Protein AF-M8CK13-F1 (afdb_monomer_lite)

Radius of gyration: 17.67 Å; chains: 1; bounding box: 38×26×51 Å

Sequence (59 aa):
MAVLCNVVRSAVGFTIFAAVLLTWATTFIVGGERLFGPVWKDLVMYNVADKLGLTGFMG

pLDDT: mean 77.72, std 12.6, range [49.47, 96.5]

InterPro domains:
  IPR019379 Gamma-secretase aspartyl protease complex, presenilin enhancer-2 subunit [PF10251] (6-48)
  IPR019379 Gamma-secretase aspartyl protease complex, presenilin enhancer-2 subunit [PTHR16318] (7-58)

Secondary structure (DSSP, 8-state):
-HHHHHHHHHHHHHHHHHHHHHHHHHHHHHTTHHHHTTHHHHHSHHHHHHHTTTTTT--

Foldseek 3Di:
DVVVVVVVVVVVVVVVVVVVVVVVVVCVVVPVCVVVNPVVVCVPPVNVCVVVCVVVPVD

Organism: Aegilops tauschii (NCBI:txid37682)

Structure (mmCIF, N/CA/C/O backbone):
data_AF-M8CK13-F1
#
_entry.id   AF-M8CK13-F1
#
loop_
_atom_site.group_PDB
_atom_site.id
_atom_site.type_symbol
_atom_site.label_atom_id
_atom_site.label_alt_id
_atom_site.label_comp_id
_atom_site.label_asym_id
_atom_site.label_entity_id
_atom_site.label_seq_id
_atom_site.pdbx_PDB_ins_code
_atom_site.Cartn_x
_atom_site.Cartn_y
_atom_site.Cartn_z
_atom_site.occupancy
_atom_site.B_iso_or_equiv
_atom_site.auth_seq_id
_atom_site.auth_comp_id
_atom_site.auth_asym_id
_atom_site.auth_atom_id
_atom_site.pdbx_PDB_model_num
ATOM 1 N N . MET A 1 1 ? 22.064 -4.597 -23.786 1.00 63.22 1 MET 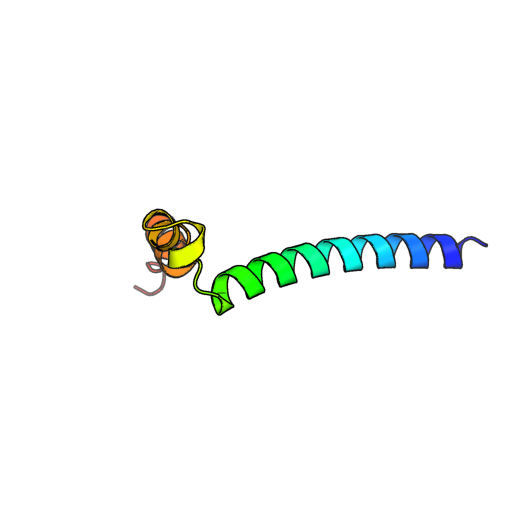A N 1
ATOM 2 C CA . MET A 1 1 ? 20.607 -4.726 -24.026 1.00 63.22 1 MET A CA 1
ATOM 3 C C . MET A 1 1 ? 19.879 -5.467 -22.894 1.00 63.22 1 MET A C 1
ATOM 5 O O . MET A 1 1 ? 18.962 -4.895 -22.326 1.00 63.22 1 MET A O 1
ATOM 9 N N . ALA A 1 2 ? 20.298 -6.679 -22.497 1.00 70.25 2 ALA A N 1
ATOM 10 C CA . ALA A 1 2 ? 19.592 -7.495 -21.488 1.00 70.25 2 ALA A CA 1
ATOM 11 C C . ALA A 1 2 ? 19.518 -6.887 -20.066 1.00 70.25 2 ALA A C 1
ATOM 13 O O . ALA A 1 2 ? 18.492 -6.995 -19.401 1.00 70.25 2 ALA A O 1
ATOM 14 N N . VAL A 1 3 ? 20.570 -6.194 -19.614 1.00 77.00 3 VAL A N 1
ATOM 15 C CA . VAL A 1 3 ? 20.617 -5.574 -18.272 1.00 77.00 3 VAL A CA 1
ATOM 16 C C . VAL A 1 3 ? 19.549 -4.489 -18.106 1.00 77.00 3 VAL A C 1
ATOM 18 O O . VAL A 1 3 ? 18.872 -4.449 -17.084 1.00 77.00 3 VAL A O 1
ATOM 21 N N . LEU A 1 4 ? 19.337 -3.655 -19.130 1.00 78.94 4 LEU A N 1
ATOM 22 C CA . LEU A 1 4 ? 18.332 -2.590 -19.088 1.00 78.94 4 LEU A CA 1
ATOM 23 C C . LEU A 1 4 ? 16.912 -3.168 -18.956 1.00 78.94 4 LEU A C 1
ATOM 25 O O . LEU A 1 4 ? 16.102 -2.648 -18.198 1.00 78.94 4 LEU A O 1
ATOM 29 N N . CYS A 1 5 ? 16.632 -4.288 -19.631 1.00 80.25 5 CYS A N 1
ATOM 30 C CA . CYS A 1 5 ? 15.340 -4.973 -19.553 1.00 80.25 5 CYS A CA 1
ATOM 31 C C . CYS A 1 5 ? 15.053 -5.517 -18.141 1.00 80.25 5 CYS A C 1
ATOM 33 O O . CYS A 1 5 ? 13.920 -5.430 -17.665 1.00 80.25 5 CYS A O 1
ATOM 35 N N . ASN A 1 6 ? 16.080 -6.022 -17.447 1.00 83.00 6 ASN A N 1
ATOM 36 C CA . ASN A 1 6 ? 15.959 -6.463 -16.054 1.00 83.00 6 ASN A CA 1
ATOM 37 C C . ASN A 1 6 ? 15.706 -5.284 -15.105 1.00 83.00 6 ASN A C 1
ATOM 39 O O . ASN A 1 6 ? 14.843 -5.373 -14.236 1.00 83.00 6 ASN A O 1
ATOM 43 N N . VAL A 1 7 ? 16.409 -4.164 -15.302 1.00 86.44 7 VAL A N 1
ATOM 44 C CA . VAL A 1 7 ? 16.230 -2.947 -14.491 1.00 86.44 7 VAL A CA 1
ATOM 45 C C . VAL A 1 7 ? 14.822 -2.377 -14.655 1.00 86.44 7 VAL A C 1
ATOM 47 O O . VAL A 1 7 ? 14.164 -2.087 -13.660 1.00 86.44 7 VAL A O 1
ATOM 50 N N . VAL A 1 8 ? 14.327 -2.275 -15.892 1.00 91.69 8 VAL A N 1
ATOM 51 C CA . VAL A 1 8 ? 12.979 -1.757 -16.176 1.00 91.69 8 VAL A CA 1
ATOM 52 C C . VAL A 1 8 ? 11.910 -2.646 -15.541 1.00 91.69 8 VAL A C 1
ATOM 54 O O . VAL A 1 8 ? 10.993 -2.138 -14.900 1.00 91.69 8 VAL A O 1
ATOM 57 N N . ARG A 1 9 ? 12.046 -3.974 -15.639 1.00 87.94 9 ARG A N 1
ATOM 58 C CA . ARG A 1 9 ? 11.104 -4.914 -15.014 1.00 87.94 9 ARG A CA 1
ATOM 59 C C . ARG A 1 9 ? 11.068 -4.773 -13.488 1.00 87.94 9 ARG A C 1
ATOM 61 O O . ARG A 1 9 ? 9.982 -4.758 -12.909 1.00 87.94 9 ARG A O 1
ATOM 68 N N . SER A 1 10 ? 12.227 -4.644 -12.845 1.00 90.06 10 SER A N 1
ATOM 69 C CA . SER A 1 10 ? 12.308 -4.433 -11.395 1.00 90.06 10 SER A CA 1
ATOM 70 C C . SER A 1 10 ? 11.752 -3.072 -10.977 1.00 90.06 10 SER A C 1
ATOM 72 O O . SER A 1 10 ? 11.048 -2.991 -9.973 1.00 90.06 10 SER A O 1
ATOM 74 N N . ALA A 1 11 ? 12.004 -2.019 -11.760 1.00 93.94 11 ALA A N 1
ATOM 75 C CA . ALA A 1 11 ? 11.464 -0.686 -11.504 1.00 93.94 11 ALA A CA 1
ATOM 76 C C . ALA A 1 11 ? 9.931 -0.685 -11.546 1.00 93.94 11 ALA A C 1
ATOM 78 O O . ALA A 1 11 ? 9.304 -0.162 -10.633 1.00 93.94 11 ALA A O 1
ATOM 79 N N . VAL A 1 12 ? 9.326 -1.350 -12.536 1.00 95.25 12 VAL A N 1
ATOM 80 C CA . VAL A 1 12 ? 7.863 -1.489 -12.624 1.00 95.25 12 VAL A CA 1
ATOM 81 C C . VAL A 1 12 ? 7.300 -2.193 -11.388 1.00 95.25 12 VAL A C 1
ATOM 83 O O . VAL A 1 12 ? 6.347 -1.701 -10.786 1.00 95.25 12 VAL A O 1
ATOM 86 N N . GLY A 1 13 ? 7.909 -3.306 -10.968 1.00 92.12 13 GLY A N 1
ATOM 87 C CA . GLY A 1 13 ? 7.492 -4.011 -9.752 1.00 92.12 13 GLY A CA 1
ATOM 88 C C . GLY A 1 13 ? 7.590 -3.131 -8.503 1.00 92.12 13 GLY A C 1
ATOM 89 O O . GLY A 1 13 ? 6.651 -3.077 -7.708 1.00 92.12 13 GLY A O 1
ATOM 90 N N . PHE A 1 14 ? 8.688 -2.386 -8.369 1.00 95.19 14 PHE A N 1
ATOM 91 C CA . PHE A 1 14 ? 8.891 -1.454 -7.264 1.00 95.19 14 PHE A CA 1
ATOM 92 C C . PHE A 1 14 ? 7.865 -0.315 -7.267 1.00 95.19 14 PHE A C 1
ATOM 94 O O . PHE A 1 14 ? 7.315 0.005 -6.218 1.00 95.19 14 PHE A O 1
ATOM 101 N N . THR A 1 15 ? 7.554 0.269 -8.426 1.00 96.38 15 THR A N 1
ATOM 102 C CA . THR A 1 15 ? 6.565 1.350 -8.533 1.00 96.38 15 THR A CA 1
ATOM 103 C C . THR A 1 15 ? 5.161 0.871 -8.179 1.00 96.38 15 THR A C 1
ATOM 105 O O . THR A 1 15 ? 4.458 1.566 -7.450 1.00 96.38 15 THR A O 1
ATOM 108 N N . ILE A 1 16 ? 4.760 -0.319 -8.639 1.00 96.50 16 ILE A N 1
ATOM 109 C CA . ILE A 1 16 ? 3.462 -0.910 -8.277 1.00 96.50 16 ILE A CA 1
ATOM 110 C C . ILE A 1 16 ? 3.397 -1.129 -6.763 1.00 96.50 16 ILE A C 1
ATOM 112 O O . ILE A 1 16 ? 2.432 -0.722 -6.118 1.00 96.50 16 ILE A O 1
ATOM 116 N N . PHE A 1 17 ? 4.444 -1.717 -6.184 1.00 95.12 17 PHE A N 1
ATOM 117 C CA . PHE A 1 17 ? 4.522 -1.951 -4.745 1.00 95.12 17 PHE A CA 1
ATOM 118 C C . PHE A 1 17 ? 4.466 -0.644 -3.941 1.00 95.12 17 PHE A C 1
ATOM 120 O O . PHE A 1 17 ? 3.690 -0.528 -2.992 1.00 95.12 17 PHE A O 1
ATOM 127 N N . ALA A 1 18 ? 5.227 0.368 -4.360 1.00 96.25 18 ALA A N 1
ATOM 128 C CA . ALA A 1 18 ? 5.228 1.686 -3.741 1.00 96.25 18 ALA A CA 1
ATOM 129 C C . ALA A 1 18 ? 3.852 2.363 -3.836 1.00 96.25 18 ALA A C 1
ATOM 131 O O . ALA A 1 18 ? 3.384 2.918 -2.847 1.00 96.25 18 ALA A O 1
ATOM 132 N N . ALA A 1 19 ? 3.172 2.280 -4.983 1.00 96.44 19 ALA A N 1
ATOM 133 C CA . ALA A 1 19 ? 1.836 2.845 -5.161 1.00 96.44 19 ALA A CA 1
ATOM 134 C C . ALA A 1 19 ? 0.806 2.194 -4.226 1.00 96.44 19 ALA A C 1
ATOM 136 O O . ALA A 1 19 ? -0.006 2.896 -3.619 1.00 96.44 19 ALA A O 1
ATOM 137 N N . VAL A 1 20 ? 0.865 0.868 -4.063 1.00 94.94 20 VAL A N 1
ATOM 138 C CA . VAL A 1 20 ? 0.007 0.137 -3.119 1.00 94.94 20 VAL A CA 1
ATOM 139 C C . VAL A 1 20 ? 0.293 0.576 -1.684 1.00 94.94 20 VAL A C 1
ATOM 141 O O . VAL A 1 20 ? -0.643 0.946 -0.976 1.00 94.94 20 VAL A O 1
ATOM 144 N N . LEU A 1 21 ? 1.565 0.610 -1.268 1.00 92.88 21 LEU A N 1
ATOM 145 C CA . LEU A 1 21 ? 1.951 1.040 0.081 1.00 92.88 21 LEU A CA 1
ATOM 146 C C . LEU A 1 21 ? 1.544 2.482 0.377 1.00 92.88 21 LEU A C 1
ATOM 148 O O . LEU A 1 21 ? 1.035 2.756 1.460 1.00 92.88 21 LEU 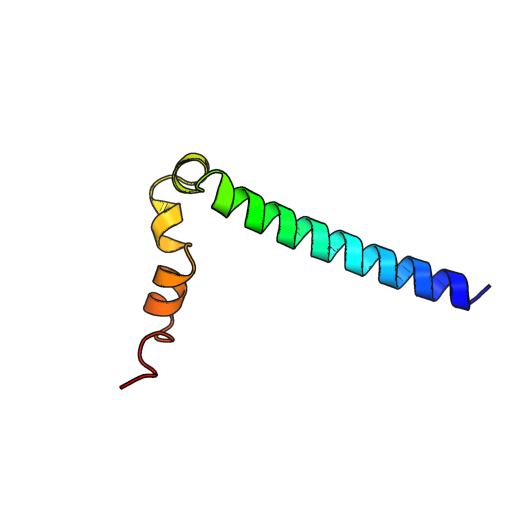A O 1
ATOM 152 N N . LEU A 1 22 ? 1.747 3.395 -0.572 1.00 93.44 22 LEU A N 1
ATOM 153 C CA . LEU A 1 22 ? 1.378 4.799 -0.417 1.00 93.44 22 LEU A CA 1
ATOM 154 C C . LEU A 1 22 ? -0.131 4.957 -0.308 1.00 93.44 22 LEU A C 1
ATOM 156 O O . LEU A 1 22 ? -0.598 5.642 0.592 1.00 93.44 22 LEU A O 1
ATOM 160 N N . THR A 1 23 ? -0.892 4.272 -1.161 1.00 89.38 23 THR A N 1
ATOM 161 C CA . THR A 1 23 ? -2.359 4.282 -1.090 1.00 89.38 23 THR A CA 1
ATOM 162 C C . THR A 1 23 ? -2.830 3.791 0.279 1.00 89.38 23 THR A C 1
ATOM 164 O O . THR A 1 23 ? -3.679 4.420 0.916 1.00 89.38 23 THR A O 1
ATOM 167 N N . TRP A 1 24 ? -2.227 2.712 0.780 1.00 85.56 24 TRP A N 1
ATOM 168 C CA . TRP A 1 24 ? -2.515 2.183 2.109 1.00 85.56 24 TRP A CA 1
ATOM 169 C C . TRP A 1 24 ? -2.155 3.194 3.210 1.00 85.56 24 TRP A C 1
ATOM 171 O O . TRP A 1 24 ? -3.011 3.555 4.014 1.00 85.56 24 TRP A O 1
ATOM 181 N N . ALA A 1 25 ? -0.938 3.744 3.200 1.00 88.44 25 ALA A N 1
ATOM 182 C CA . ALA A 1 25 ? -0.468 4.726 4.178 1.00 88.44 25 ALA A CA 1
ATOM 183 C C . ALA A 1 25 ? -1.318 6.008 4.190 1.00 88.44 25 ALA A C 1
ATOM 185 O O . ALA A 1 25 ? -1.694 6.491 5.258 1.00 88.44 25 ALA A O 1
ATOM 186 N N . THR A 1 26 ? -1.683 6.538 3.020 1.00 87.19 26 THR A N 1
ATOM 187 C CA . THR A 1 26 ? -2.576 7.698 2.898 1.00 87.19 26 THR A CA 1
ATOM 188 C C . THR A 1 26 ? -3.938 7.414 3.520 1.00 87.19 26 THR A C 1
ATOM 190 O O . THR A 1 26 ? -4.485 8.278 4.203 1.00 87.19 26 THR A O 1
ATOM 193 N N . THR A 1 27 ? -4.459 6.197 3.360 1.00 84.31 27 THR A N 1
ATOM 194 C CA . THR A 1 27 ? -5.729 5.801 3.978 1.00 84.31 27 THR A CA 1
ATOM 195 C C . THR A 1 27 ? -5.649 5.825 5.513 1.00 84.31 27 THR A C 1
ATOM 197 O O . THR A 1 27 ? -6.595 6.255 6.173 1.00 84.31 27 THR A O 1
ATOM 200 N N . PHE A 1 28 ? -4.503 5.458 6.096 1.00 80.38 28 PHE A N 1
ATOM 201 C CA . PHE A 1 28 ? -4.264 5.590 7.539 1.00 80.38 28 PHE A CA 1
ATOM 202 C C . PHE A 1 28 ? -4.106 7.048 7.988 1.00 80.38 28 PHE A C 1
ATOM 204 O O . PHE A 1 28 ? -4.692 7.428 8.998 1.00 80.38 28 PHE A O 1
ATOM 211 N N . ILE A 1 29 ? -3.365 7.871 7.236 1.00 80.69 29 ILE A N 1
ATOM 212 C CA . ILE A 1 29 ? -3.091 9.278 7.586 1.00 80.69 29 ILE A CA 1
ATOM 213 C C . ILE A 1 29 ? -4.358 10.139 7.523 1.00 80.69 29 ILE A C 1
ATOM 215 O O . ILE A 1 29 ? -4.612 10.931 8.426 1.00 80.69 29 ILE A O 1
AT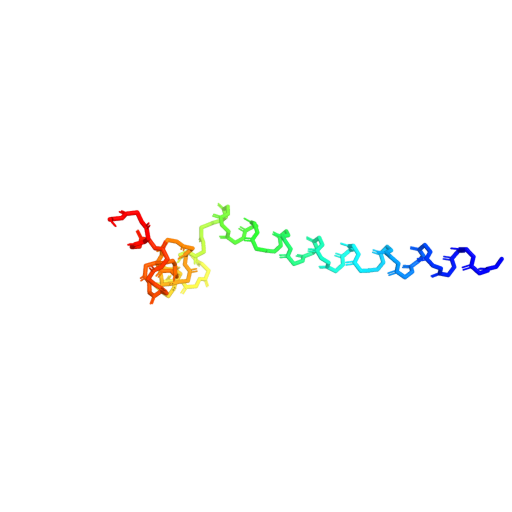OM 219 N N . VAL A 1 30 ? -5.167 9.991 6.470 1.00 82.38 30 VAL A N 1
ATOM 220 C CA . VAL A 1 30 ? -6.427 10.742 6.306 1.00 82.38 30 VAL A CA 1
ATOM 221 C C . VAL A 1 30 ? -7.491 10.277 7.313 1.00 82.38 30 VAL A C 1
ATOM 223 O O . VAL A 1 30 ? -8.457 10.994 7.578 1.00 82.38 30 VAL A O 1
ATOM 226 N N . GLY A 1 31 ? -7.296 9.100 7.912 1.00 75.00 31 GLY A N 1
ATOM 227 C CA . GLY A 1 31 ? -8.257 8.452 8.786 1.00 75.00 31 GLY A CA 1
ATOM 228 C C . GLY A 1 31 ? -9.337 7.793 7.946 1.00 75.00 31 GLY A C 1
ATOM 229 O O . GLY A 1 31 ? -10.350 8.411 7.620 1.00 75.00 31 GLY A O 1
ATOM 230 N N . GLY A 1 32 ? -9.135 6.523 7.597 1.00 71.69 32 GLY A N 1
ATOM 231 C CA . GLY A 1 32 ? -10.060 5.790 6.738 1.00 71.69 32 GLY A CA 1
ATOM 232 C C . GLY A 1 32 ? -11.480 5.663 7.302 1.00 71.69 32 GLY A C 1
ATOM 233 O O . GLY A 1 32 ? -12.380 5.340 6.546 1.00 71.69 32 GLY A O 1
ATOM 234 N N . GLU A 1 33 ? -11.738 6.036 8.559 1.00 71.50 33 GLU A N 1
ATOM 235 C CA . GLU A 1 33 ? -13.092 6.203 9.112 1.00 71.50 33 GLU A CA 1
ATOM 236 C C . GLU A 1 33 ? -13.876 7.303 8.365 1.00 71.50 33 GLU A C 1
ATOM 238 O O . GLU A 1 33 ? -15.095 7.228 8.248 1.00 71.50 33 GLU A O 1
ATOM 243 N N . ARG A 1 34 ? -13.189 8.279 7.749 1.00 72.88 34 ARG A N 1
ATOM 244 C CA . ARG A 1 34 ? -13.800 9.268 6.842 1.00 72.88 34 ARG A CA 1
ATOM 245 C C . ARG A 1 34 ? -14.020 8.758 5.415 1.00 72.88 34 ARG A C 1
ATOM 247 O O . ARG A 1 34 ? -14.843 9.330 4.709 1.00 72.88 34 ARG A O 1
ATOM 254 N N . LEU A 1 35 ? -13.278 7.734 4.984 1.00 77.75 35 LEU A N 1
ATOM 255 C CA . LEU A 1 35 ? -13.319 7.192 3.615 1.00 77.75 35 LEU A CA 1
ATOM 256 C C . LEU A 1 35 ? -14.211 5.946 3.499 1.00 77.75 35 LEU A C 1
ATOM 258 O O . LEU A 1 35 ? -14.934 5.788 2.524 1.00 77.75 35 LEU A O 1
ATOM 262 N N . PHE A 1 36 ? -14.171 5.083 4.509 1.00 77.50 36 PHE A N 1
ATOM 263 C CA . PHE A 1 36 ? -14.840 3.784 4.583 1.00 77.50 36 PHE A CA 1
ATOM 264 C C . PHE A 1 36 ? -15.869 3.714 5.723 1.00 77.50 36 PHE A C 1
ATOM 266 O O . PHE A 1 36 ? -16.543 2.696 5.884 1.00 77.50 36 PHE A O 1
ATOM 273 N N . GLY A 1 37 ? -16.023 4.784 6.513 1.00 75.56 37 GLY A N 1
ATOM 274 C CA . GLY A 1 37 ? -17.019 4.842 7.580 1.00 75.56 37 GLY A CA 1
ATOM 275 C C . GLY A 1 37 ? -16.756 3.808 8.686 1.00 75.56 37 GLY A C 1
ATOM 276 O O . GLY A 1 37 ? -15.598 3.485 8.962 1.00 75.56 37 GLY A O 1
ATOM 277 N N . PRO A 1 38 ? -17.805 3.251 9.318 1.00 75.75 38 PRO A N 1
ATOM 278 C CA . PRO A 1 38 ? -17.660 2.323 10.445 1.00 75.75 38 PRO A CA 1
ATOM 279 C C . PRO A 1 38 ? -16.921 1.024 10.081 1.00 75.75 38 PRO A C 1
ATOM 281 O O . PRO A 1 38 ? -16.265 0.442 10.939 1.00 75.75 38 PRO A O 1
ATOM 284 N N . VAL A 1 39 ? -16.941 0.618 8.805 1.00 77.00 39 VAL A N 1
ATOM 285 C CA . VAL A 1 39 ? -16.210 -0.557 8.290 1.00 77.00 39 VAL A CA 1
ATOM 286 C C . VAL A 1 39 ? -14.692 -0.384 8.418 1.00 77.00 39 VAL A C 1
ATOM 288 O O . VAL A 1 39 ? -13.963 -1.366 8.543 1.00 77.00 39 VAL A O 1
ATOM 291 N N . TRP A 1 40 ? -14.192 0.856 8.461 1.00 78.56 40 TRP A N 1
ATOM 292 C CA . TRP A 1 40 ? -12.771 1.119 8.687 1.00 78.56 40 TRP A CA 1
ATOM 293 C C . TRP A 1 40 ? -12.263 0.520 9.996 1.00 78.56 40 TRP A C 1
ATOM 295 O O . TRP A 1 40 ? -11.173 -0.045 10.021 1.00 78.56 40 TRP A O 1
ATOM 305 N N . LYS A 1 41 ? -13.055 0.600 11.074 1.00 70.06 41 LYS A N 1
ATOM 306 C CA . LYS A 1 41 ? -12.664 0.020 12.364 1.00 70.06 41 LYS A CA 1
ATOM 307 C C . LYS A 1 41 ? -12.475 -1.487 12.288 1.00 70.06 41 LYS A C 1
ATOM 309 O O . LYS A 1 41 ? -11.596 -2.002 12.970 1.00 70.06 41 LYS A O 1
ATOM 314 N N . ASP A 1 42 ? -13.233 -2.163 11.429 1.00 70.19 42 ASP A N 1
ATOM 315 C CA . ASP A 1 42 ? -13.077 -3.596 11.227 1.00 70.19 42 ASP A CA 1
ATOM 316 C C . ASP A 1 42 ? -11.850 -3.963 10.383 1.00 70.19 42 ASP A C 1
ATOM 318 O O . ASP A 1 42 ? -11.257 -5.020 10.600 1.00 70.19 42 ASP A O 1
ATOM 322 N N . LEU A 1 43 ? -11.457 -3.086 9.453 1.00 68.38 43 LEU A N 1
ATOM 323 C CA . LEU A 1 43 ? -10.306 -3.267 8.558 1.00 68.38 43 LEU A CA 1
ATOM 324 C C . LEU A 1 43 ? -8.968 -2.842 9.172 1.00 68.38 43 LEU A C 1
ATOM 326 O O . LEU A 1 43 ? -7.913 -3.255 8.685 1.00 68.38 43 LEU A O 1
ATOM 330 N N . VAL A 1 44 ? -8.982 -2.001 10.207 1.00 69.50 44 VAL A N 1
ATOM 331 C CA . VAL A 1 44 ? -7.757 -1.568 10.883 1.00 69.50 44 VAL A CA 1
ATOM 332 C C . VAL A 1 44 ? -7.023 -2.787 11.445 1.00 69.50 44 VAL A C 1
ATOM 334 O O . VAL A 1 44 ? -7.618 -3.671 12.057 1.00 69.50 44 VAL A O 1
ATOM 337 N N . MET A 1 45 ? -5.700 -2.799 11.257 1.00 67.62 45 MET A N 1
ATOM 338 C CA . MET A 1 45 ? -4.788 -3.903 11.584 1.00 67.62 45 MET A CA 1
ATOM 339 C C . MET A 1 45 ? -4.992 -4.486 12.991 1.00 67.62 45 MET A C 1
ATOM 341 O O . MET A 1 45 ? -4.820 -5.683 13.171 1.00 67.62 45 MET A O 1
ATOM 345 N N . TYR A 1 46 ? -5.396 -3.676 13.975 1.00 61.97 46 TYR A N 1
ATOM 346 C CA . TYR A 1 46 ? -5.700 -4.152 15.328 1.00 61.97 46 TYR A CA 1
ATOM 347 C C . TYR A 1 46 ? -6.931 -5.062 15.383 1.00 61.97 46 TYR A C 1
ATOM 349 O O . TYR A 1 46 ? -6.881 -6.092 16.041 1.00 61.97 46 TYR A O 1
ATOM 357 N N . ASN A 1 47 ? -8.003 -4.737 14.658 1.00 65.12 47 ASN A N 1
ATOM 358 C CA . ASN A 1 47 ? -9.210 -5.560 14.617 1.00 65.12 47 ASN A CA 1
ATOM 359 C C . ASN A 1 47 ? -9.031 -6.773 13.697 1.00 65.12 47 ASN A C 1
ATOM 361 O O . ASN A 1 47 ? -9.545 -7.842 13.990 1.00 65.12 47 ASN A O 1
ATOM 365 N N . VAL A 1 48 ? -8.249 -6.648 12.620 1.00 67.06 48 VAL A N 1
ATOM 366 C CA . VAL A 1 48 ? -7.858 -7.798 11.786 1.00 67.06 48 VAL A CA 1
ATOM 367 C C . VAL A 1 48 ? -6.967 -8.764 12.572 1.00 67.06 48 VAL A C 1
ATOM 369 O O . VAL A 1 48 ? -7.183 -9.970 12.515 1.00 67.06 48 VAL A O 1
ATOM 372 N N . ALA A 1 49 ? -6.001 -8.257 13.342 1.00 64.62 49 ALA A N 1
ATOM 373 C CA . ALA A 1 49 ? -5.167 -9.080 14.215 1.00 64.62 49 ALA A CA 1
ATOM 374 C C . ALA A 1 49 ? -5.983 -9.738 15.340 1.00 64.62 49 ALA A C 1
ATOM 376 O O . ALA A 1 49 ? -5.724 -10.895 15.664 1.00 64.62 49 ALA A O 1
ATOM 377 N N . ASP A 1 50 ? -6.987 -9.042 15.879 1.00 65.44 50 ASP A N 1
ATOM 378 C CA . ASP A 1 50 ? -7.933 -9.580 16.862 1.00 65.44 50 ASP A CA 1
ATOM 379 C C . ASP A 1 50 ? -8.840 -10.672 16.261 1.00 65.44 50 ASP A C 1
ATOM 381 O O . ASP A 1 50 ? -8.878 -11.799 16.751 1.00 65.44 50 ASP A O 1
ATOM 385 N N . LYS A 1 51 ? -9.468 -10.401 15.109 1.00 62.94 51 LYS A N 1
ATOM 386 C CA . LYS A 1 51 ? -10.308 -11.349 14.349 1.00 62.94 51 LYS A CA 1
ATOM 387 C C . LYS A 1 51 ? -9.554 -12.602 13.908 1.00 62.94 51 LYS A C 1
ATOM 389 O O . LYS A 1 51 ? -10.149 -13.674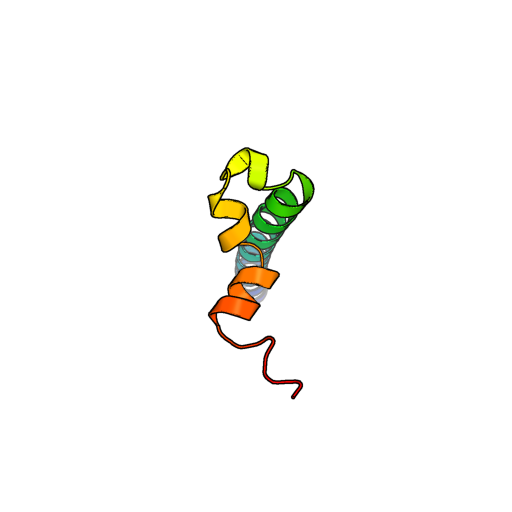 13.835 1.00 62.94 51 LYS A O 1
ATOM 394 N N . LEU A 1 52 ? -8.273 -12.468 13.566 1.00 68.06 52 LEU A N 1
ATOM 395 C CA . LEU A 1 52 ? -7.409 -13.580 13.163 1.00 68.06 52 LEU A CA 1
ATOM 396 C C . LEU A 1 52 ? -6.729 -14.268 14.360 1.00 68.06 52 LEU A C 1
ATOM 398 O O . LEU A 1 52 ? -5.954 -15.200 14.152 1.00 68.06 52 LEU A O 1
ATOM 402 N N . GLY A 1 53 ? -6.996 -13.829 15.597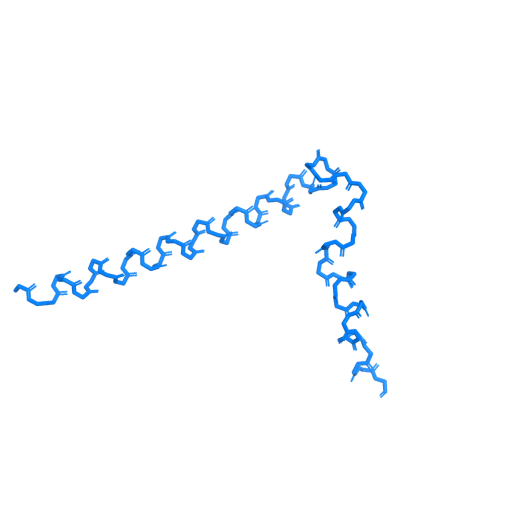 1.00 62.50 53 GLY A N 1
ATOM 403 C CA . GLY A 1 53 ? -6.433 -14.418 16.815 1.00 62.50 53 GLY A CA 1
ATOM 404 C C . GLY A 1 53 ? -4.919 -14.226 16.974 1.00 62.50 53 GLY A C 1
ATOM 405 O O . GLY A 1 53 ? -4.295 -14.883 17.804 1.00 62.50 53 GLY A O 1
ATOM 406 N N . LEU A 1 54 ? -4.310 -13.325 16.198 1.00 62.53 54 LEU A N 1
ATOM 407 C CA . LEU A 1 54 ? -2.870 -13.034 16.220 1.00 62.53 54 LEU A CA 1
ATOM 408 C C . LEU A 1 54 ? -2.453 -12.194 17.436 1.00 62.53 54 LEU A C 1
ATOM 410 O O . LEU A 1 54 ? -1.272 -12.149 17.771 1.00 62.53 54 LEU A O 1
ATOM 414 N N . THR A 1 55 ? -3.406 -11.558 18.119 1.00 60.06 55 THR A N 1
ATOM 415 C CA . THR A 1 55 ? -3.199 -10.874 19.407 1.00 60.06 55 THR A CA 1
ATOM 416 C C . THR A 1 55 ? -3.137 -11.841 20.598 1.00 60.06 55 THR A C 1
ATOM 418 O O . THR A 1 55 ? -2.647 -11.456 21.655 1.00 60.06 55 THR A O 1
ATOM 421 N N . GLY A 1 56 ? -3.578 -13.097 20.433 1.00 58.12 56 GLY A N 1
ATOM 422 C CA . GLY A 1 56 ? -3.659 -14.110 21.496 1.00 58.12 56 GLY A CA 1
ATOM 423 C C . GLY A 1 56 ? -2.433 -15.018 21.657 1.00 58.12 56 GLY A C 1
ATOM 424 O O . GLY A 1 56 ? -2.434 -15.866 22.539 1.00 58.12 56 GLY A O 1
ATOM 425 N N . PHE A 1 57 ? -1.384 -14.863 20.839 1.00 58.88 57 PHE A N 1
ATOM 426 C CA . PHE A 1 57 ? -0.153 -15.669 20.951 1.00 58.88 57 PHE A CA 1
ATOM 427 C C . PHE A 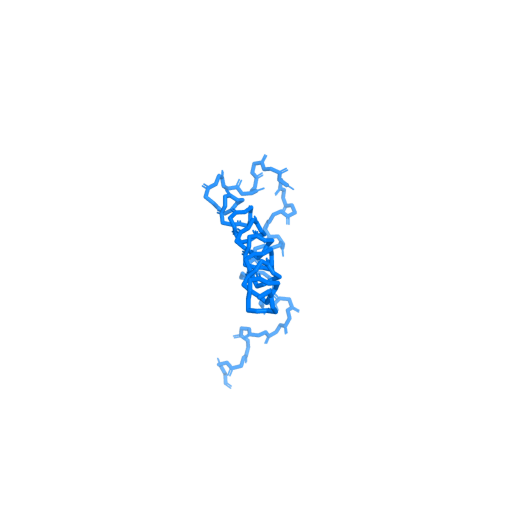1 57 ? 0.842 -15.163 22.015 1.00 58.88 57 PHE A C 1
ATOM 429 O O . PHE A 1 57 ? 1.890 -15.773 22.218 1.00 58.88 57 PHE A O 1
ATOM 436 N N . MET A 1 58 ? 0.521 -14.065 22.706 1.00 54.25 58 MET A N 1
ATOM 437 C CA . MET A 1 58 ? 1.165 -13.665 23.961 1.00 54.25 58 MET A CA 1
ATOM 438 C C . MET A 1 58 ? 0.215 -13.980 25.122 1.00 54.25 58 MET A C 1
ATOM 440 O O . MET A 1 58 ? -0.448 -13.092 25.654 1.00 54.25 58 MET A O 1
ATOM 444 N N . GLY A 1 59 ? 0.128 -15.261 25.475 1.00 49.47 59 GLY A N 1
ATOM 445 C CA . GLY A 1 59 ? -0.596 -15.785 26.632 1.00 49.47 59 GLY A CA 1
ATOM 446 C C . GLY A 1 59 ? 0.046 -17.077 27.098 1.00 49.47 59 GLY A C 1
ATOM 447 O O . GLY A 1 59 ? 0.211 -17.967 26.236 1.00 49.47 59 GLY A O 1
#